Protein AF-K1X4R3-F1 (afdb_monomer_lite)

Secondary structure (DSSP, 8-state):
-HHHHHHHHH-HHHHHHHHHHHHHHHHHHHHHHHHHHHHHHHHHHHHHHHHHHHHHHHHHIIIIIHHHHTSTHHHHHHHHHTT---TT--------S--SSSS------------------SHHHHHHHHHHHHHT-

Organism: NCBI:txid1234023

Foldseek 3Di:
DVVVVVVCVVCVPVVVVVVVVVVVVVVVVVVVVVVVVVVVVVVVVVVVVVVVVVVVVVVCCVPPVVVCCVDPCVVVVVCVVVVHDDPPDDDDDPPDPPPPPPDDPDDDDDDDDPDPDPPPPDPVSVVVVVVVVVVVD

pLDDT: mean 73.46, std 18.61, range [30.86, 95.75]

Structure (mmCIF, N/CA/C/O backbone):
data_AF-K1X4R3-F1
#
_entry.id   AF-K1X4R3-F1
#
loop_
_atom_site.group_PDB
_atom_site.id
_atom_site.type_symbol
_atom_site.label_atom_id
_atom_site.label_alt_id
_atom_site.label_comp_id
_atom_site.label_asym_id
_atom_site.label_entity_id
_atom_site.label_seq_id
_atom_site.pdbx_PDB_ins_code
_atom_site.Cartn_x
_atom_site.Cartn_y
_atom_site.Cartn_z
_atom_site.occupancy
_atom_site.B_iso_or_equiv
_atom_site.auth_seq_id
_atom_site.auth_comp_id
_atom_site.auth_asym_id
_atom_site.auth_atom_id
_atom_site.pdbx_PDB_model_num
ATOM 1 N N . MET A 1 1 ? 34.329 -13.477 -44.122 1.00 56.56 1 MET A N 1
ATOM 2 C CA . MET A 1 1 ? 34.722 -12.107 -43.713 1.00 56.56 1 MET A CA 1
ATOM 3 C C . MET A 1 1 ? 34.823 -11.145 -44.895 1.00 56.56 1 MET A C 1
ATOM 5 O O . MET A 1 1 ? 34.312 -10.038 -44.778 1.00 56.56 1 MET A O 1
ATOM 9 N N . GLU A 1 2 ? 35.381 -11.553 -46.041 1.00 70.56 2 GLU A N 1
ATOM 10 C CA . GLU A 1 2 ? 35.533 -10.665 -47.213 1.00 70.56 2 GLU A CA 1
ATOM 11 C C . GLU A 1 2 ? 34.210 -10.136 -47.792 1.00 70.56 2 GLU A C 1
ATOM 13 O O . GLU A 1 2 ? 34.121 -8.970 -48.165 1.00 70.56 2 GLU A O 1
ATOM 18 N N . TYR A 1 3 ? 33.146 -10.945 -47.787 1.00 74.06 3 TYR A N 1
ATOM 19 C CA . TYR A 1 3 ? 31.828 -10.524 -48.281 1.00 74.06 3 TYR A CA 1
ATOM 20 C C . TYR A 1 3 ? 31.219 -9.372 -47.464 1.00 74.06 3 TYR A C 1
ATOM 22 O O . TYR A 1 3 ? 30.700 -8.412 -48.027 1.00 74.06 3 TYR A O 1
ATOM 30 N N . ILE A 1 4 ? 31.338 -9.427 -46.133 1.00 70.56 4 ILE A N 1
ATOM 31 C CA . ILE A 1 4 ? 30.825 -8.387 -45.227 1.00 70.56 4 ILE A CA 1
ATOM 32 C C . ILE A 1 4 ? 31.620 -7.090 -45.423 1.00 70.56 4 ILE A C 1
ATOM 34 O O . ILE A 1 4 ? 31.036 -6.012 -45.505 1.00 70.56 4 ILE A O 1
ATOM 38 N N . GLN A 1 5 ? 32.943 -7.196 -45.579 1.00 72.81 5 GLN A N 1
ATOM 39 C CA . GLN A 1 5 ? 33.818 -6.055 -45.857 1.00 72.81 5 GLN A CA 1
ATOM 40 C C . GLN A 1 5 ? 33.526 -5.415 -47.224 1.00 72.81 5 GLN A C 1
ATOM 42 O O . GLN A 1 5 ? 33.476 -4.189 -47.329 1.00 72.81 5 GLN A O 1
ATOM 47 N N . ALA A 1 6 ? 33.263 -6.220 -48.259 1.00 76.38 6 ALA A N 1
ATOM 48 C CA . ALA A 1 6 ? 32.864 -5.731 -49.578 1.00 76.38 6 ALA A CA 1
ATOM 49 C C . ALA A 1 6 ? 31.504 -5.011 -49.541 1.00 76.38 6 ALA A C 1
ATOM 51 O O . ALA A 1 6 ? 31.330 -3.965 -50.170 1.00 76.38 6 ALA A O 1
ATOM 52 N N . LEU A 1 7 ? 30.552 -5.524 -48.756 1.00 69.19 7 LEU A N 1
ATOM 53 C CA . LEU A 1 7 ? 29.223 -4.934 -48.592 1.00 69.19 7 LEU A CA 1
ATOM 54 C C . LEU A 1 7 ? 29.269 -3.611 -47.803 1.00 69.19 7 LEU A C 1
ATOM 56 O O . LEU A 1 7 ? 28.633 -2.633 -48.203 1.00 69.19 7 LEU A O 1
ATOM 60 N N . LEU A 1 8 ? 30.098 -3.556 -46.751 1.00 69.00 8 LEU A N 1
ATOM 61 C CA . LEU A 1 8 ? 30.396 -2.352 -45.962 1.00 69.00 8 LEU A CA 1
ATOM 62 C C . LEU A 1 8 ? 30.985 -1.223 -46.813 1.00 69.00 8 LEU A C 1
ATOM 64 O O . LEU A 1 8 ? 30.618 -0.060 -46.640 1.00 69.00 8 LEU A O 1
ATOM 68 N N . ARG A 1 9 ? 31.861 -1.562 -47.766 1.00 74.56 9 ARG A N 1
ATOM 69 C CA . ARG A 1 9 ? 32.463 -0.596 -48.698 1.00 74.56 9 ARG A CA 1
ATOM 70 C C . ARG A 1 9 ? 31.499 -0.120 -49.783 1.00 74.56 9 ARG A C 1
ATOM 72 O O . ARG A 1 9 ? 31.594 1.027 -50.207 1.00 74.56 9 ARG A O 1
ATOM 79 N N . LYS A 1 10 ? 30.581 -0.982 -50.234 1.00 77.81 10 LYS A N 1
ATOM 80 C CA . LYS A 1 10 ? 29.659 -0.688 -51.344 1.00 77.81 10 LYS A CA 1
ATOM 81 C C . LYS A 1 10 ? 28.500 0.231 -50.937 1.00 77.81 10 LYS A C 1
ATOM 83 O O . LYS A 1 10 ? 28.069 1.044 -51.749 1.00 77.81 10 LYS A O 1
ATOM 88 N N . TYR A 1 11 ? 28.012 0.137 -49.695 1.00 76.62 11 TYR A N 1
ATOM 89 C CA . TYR A 1 11 ? 26.884 0.951 -49.210 1.00 76.62 11 TYR A CA 1
ATOM 90 C C . TYR A 1 11 ? 27.092 1.504 -47.786 1.00 76.62 11 TYR A C 1
ATOM 92 O O . TYR A 1 11 ? 26.290 1.227 -46.889 1.00 76.62 11 TYR A O 1
ATOM 100 N N . PRO A 1 12 ? 28.118 2.344 -47.561 1.00 77.31 12 PRO A N 1
ATOM 101 C CA . PRO A 1 12 ? 28.490 2.803 -46.222 1.00 77.31 12 PRO A CA 1
ATOM 102 C C . PRO A 1 12 ? 27.386 3.626 -45.545 1.00 77.31 12 PRO A C 1
ATOM 104 O O . PRO A 1 12 ? 27.118 3.453 -44.360 1.00 77.31 12 PRO A O 1
ATOM 107 N N . ASN A 1 13 ? 26.690 4.487 -46.294 1.00 81.69 13 ASN A N 1
ATOM 108 C CA . ASN A 1 13 ? 25.645 5.344 -45.727 1.00 81.69 13 ASN A CA 1
ATOM 109 C C . ASN A 1 13 ? 24.404 4.540 -45.315 1.00 81.69 13 ASN A C 1
ATOM 111 O O . ASN A 1 13 ? 23.858 4.770 -44.242 1.00 81.69 13 ASN A O 1
ATOM 115 N N . ARG A 1 14 ? 23.988 3.549 -46.115 1.00 81.56 14 ARG A N 1
ATOM 116 C CA . ARG A 1 14 ? 22.814 2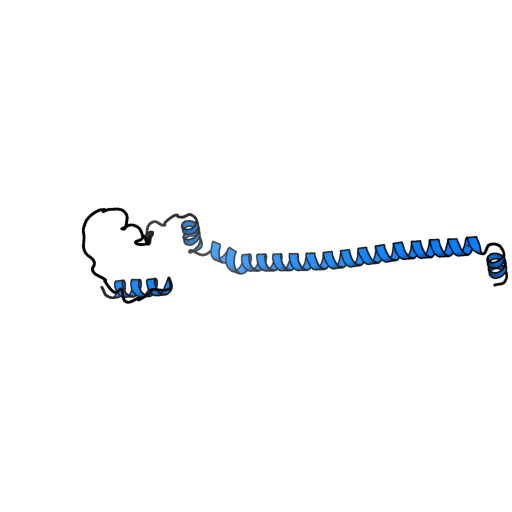.713 -45.802 1.00 81.56 14 ARG A CA 1
ATOM 117 C C . ARG A 1 14 ? 23.027 1.887 -44.535 1.00 81.56 14 ARG A C 1
ATOM 119 O O . ARG A 1 14 ? 22.108 1.756 -43.738 1.00 81.56 14 ARG A O 1
ATOM 126 N N . ILE A 1 15 ? 24.243 1.383 -44.329 1.00 83.44 15 ILE A N 1
ATOM 127 C CA . ILE A 1 15 ? 24.597 0.615 -43.130 1.00 83.44 15 ILE A CA 1
ATOM 128 C C . ILE A 1 15 ? 24.640 1.522 -41.896 1.00 83.44 15 ILE A C 1
ATOM 130 O O . ILE A 1 15 ? 24.092 1.148 -40.865 1.00 83.44 15 ILE A O 1
ATOM 134 N N . LYS A 1 16 ? 25.197 2.738 -42.004 1.00 79.88 16 LYS A N 1
ATOM 135 C CA . LYS A 1 16 ? 25.181 3.725 -40.908 1.00 79.88 16 LYS A CA 1
ATOM 136 C C . LYS A 1 16 ? 23.759 4.044 -40.440 1.00 79.88 16 LYS A C 1
ATOM 138 O O . LYS A 1 16 ? 23.481 3.969 -39.249 1.00 79.88 16 LYS A O 1
ATOM 143 N N . TYR A 1 17 ? 22.853 4.347 -41.371 1.00 86.75 17 TYR A N 1
ATOM 144 C CA . TYR A 1 17 ? 21.456 4.621 -41.025 1.00 86.75 17 TYR A CA 1
ATOM 145 C C . TYR A 1 17 ? 20.718 3.372 -40.524 1.00 86.75 17 TYR A C 1
ATOM 147 O O . TYR A 1 17 ? 19.899 3.480 -39.620 1.00 86.75 17 TYR A O 1
ATOM 155 N N . GLY A 1 18 ? 21.036 2.184 -41.049 1.00 87.56 18 GLY A N 1
ATOM 156 C CA . GLY A 1 18 ? 20.481 0.923 -40.552 1.00 87.56 18 GLY A CA 1
ATOM 157 C C . GLY A 1 18 ? 20.871 0.626 -39.102 1.00 87.56 18 GLY A C 1
ATOM 158 O O . GLY A 1 18 ? 20.018 0.234 -38.312 1.00 87.56 18 GLY A O 1
ATOM 159 N N . ILE A 1 19 ? 22.132 0.874 -38.733 1.00 89.19 19 ILE A N 1
ATOM 160 C CA . ILE A 1 19 ? 22.607 0.732 -37.349 1.00 89.19 19 ILE A CA 1
ATOM 161 C C . ILE A 1 19 ? 21.919 1.751 -36.436 1.00 89.19 19 ILE A C 1
ATOM 163 O O . ILE A 1 19 ? 21.478 1.375 -35.358 1.00 89.19 19 ILE A O 1
ATOM 167 N N . LEU A 1 20 ? 21.755 3.003 -36.879 1.00 90.50 20 LEU A N 1
ATOM 168 C CA . LEU A 1 20 ? 21.019 4.017 -36.112 1.00 90.50 20 LEU A CA 1
ATOM 169 C C . LEU A 1 20 ? 19.562 3.618 -35.843 1.00 90.50 20 LEU A C 1
ATOM 171 O O . LEU A 1 20 ? 19.059 3.822 -34.743 1.00 90.50 20 LEU A O 1
ATOM 175 N N . ILE A 1 21 ? 18.880 3.038 -36.832 1.00 91.19 21 ILE A N 1
ATOM 176 C CA . ILE A 1 21 ? 17.498 2.569 -36.662 1.00 91.19 21 ILE A CA 1
ATOM 177 C C . ILE A 1 21 ? 17.444 1.398 -35.677 1.00 91.19 21 ILE A C 1
ATOM 179 O O . ILE A 1 21 ? 16.544 1.344 -34.842 1.00 91.19 21 ILE A O 1
ATOM 183 N N . LEU A 1 22 ? 18.403 0.473 -35.756 1.00 94.12 22 LEU A N 1
ATOM 184 C CA . LEU A 1 22 ? 18.485 -0.665 -34.843 1.00 94.12 22 LEU A CA 1
ATOM 185 C C . LEU A 1 22 ? 18.750 -0.214 -33.403 1.00 94.12 22 LEU A C 1
ATOM 187 O O . LEU A 1 22 ? 18.101 -0.716 -32.490 1.00 94.12 22 LEU A O 1
ATOM 191 N N . ASP A 1 23 ? 19.646 0.752 -33.215 1.00 93.62 23 ASP A N 1
ATOM 192 C CA . ASP A 1 23 ? 19.951 1.350 -31.914 1.00 93.62 23 ASP A CA 1
ATOM 193 C C . ASP A 1 23 ? 18.715 2.024 -31.302 1.00 93.62 23 ASP A C 1
ATOM 195 O O . ASP A 1 23 ? 18.327 1.741 -30.168 1.00 93.62 23 ASP A O 1
ATOM 199 N N . LEU A 1 24 ? 17.996 2.818 -32.099 1.00 93.88 24 LEU A N 1
ATOM 200 C CA . LEU A 1 24 ? 16.758 3.462 -31.667 1.00 93.88 24 LEU A CA 1
ATOM 201 C C . LEU A 1 24 ? 15.670 2.435 -31.314 1.00 93.88 24 LEU A C 1
ATOM 203 O O . LEU A 1 24 ? 14.947 2.602 -30.331 1.00 93.88 24 LEU A O 1
ATOM 207 N N . PHE A 1 25 ? 15.567 1.344 -32.074 1.00 95.50 25 PHE A N 1
ATOM 208 C CA . PHE A 1 25 ? 14.617 0.270 -31.788 1.00 95.50 25 PHE A CA 1
ATOM 209 C C . PHE A 1 25 ? 14.975 -0.487 -30.501 1.00 95.50 25 PHE A C 1
ATOM 211 O O . PHE A 1 25 ? 14.099 -0.749 -29.674 1.00 95.50 25 PHE A O 1
ATOM 218 N N . ALA A 1 26 ? 16.260 -0.785 -30.294 1.00 95.12 26 ALA A N 1
ATOM 219 C CA . ALA A 1 26 ? 16.758 -1.397 -29.068 1.00 95.12 26 ALA A CA 1
ATOM 220 C C . ALA A 1 26 ? 16.492 -0.501 -27.848 1.00 95.12 26 ALA A C 1
ATOM 222 O O . ALA A 1 26 ? 16.013 -0.989 -26.824 1.00 95.12 26 ALA A O 1
ATOM 223 N N . MET A 1 27 ? 16.701 0.813 -27.981 1.00 95.38 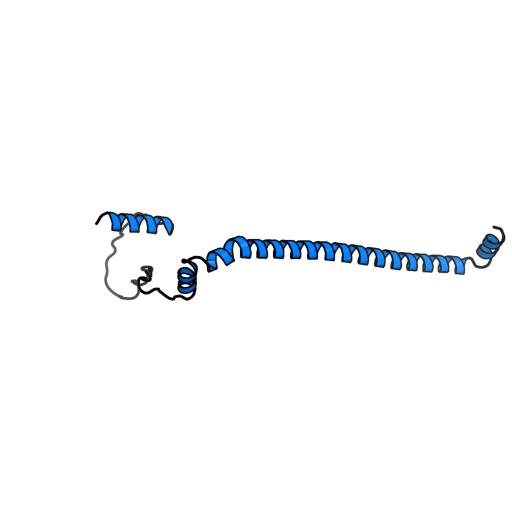27 MET A N 1
ATOM 224 C CA . MET A 1 27 ? 16.391 1.791 -26.939 1.00 95.38 27 MET A CA 1
ATOM 225 C C . MET A 1 27 ? 14.899 1.788 -26.576 1.00 95.38 27 MET A C 1
ATOM 227 O O . MET A 1 27 ? 14.557 1.756 -25.395 1.00 95.38 27 MET A O 1
ATOM 231 N N . ILE A 1 28 ? 13.993 1.753 -27.561 1.00 95.75 28 ILE A N 1
ATOM 232 C CA . ILE A 1 28 ? 12.542 1.686 -27.303 1.00 95.75 28 ILE A CA 1
ATOM 233 C C . ILE A 1 28 ? 12.174 0.407 -26.539 1.00 95.75 28 ILE A C 1
ATOM 235 O O . ILE A 1 28 ? 11.380 0.463 -25.597 1.00 95.75 28 ILE A O 1
ATOM 239 N N . ILE A 1 29 ? 12.738 -0.743 -26.921 1.00 95.12 29 ILE A N 1
ATOM 240 C CA . ILE A 1 29 ? 12.493 -2.016 -26.225 1.00 95.12 29 ILE A CA 1
ATOM 241 C C . ILE A 1 29 ? 13.012 -1.953 -24.786 1.00 95.12 29 ILE A C 1
ATOM 243 O O . ILE A 1 29 ? 12.304 -2.367 -23.866 1.00 95.12 29 ILE A O 1
ATOM 247 N N . ALA A 1 30 ? 14.211 -1.408 -24.581 1.00 94.50 30 ALA A N 1
ATOM 248 C CA . ALA A 1 30 ? 14.801 -1.257 -23.257 1.00 94.50 30 ALA A CA 1
ATOM 249 C C . ALA A 1 30 ? 13.933 -0.368 -22.354 1.00 94.50 30 ALA A C 1
ATOM 251 O O . ALA A 1 30 ? 13.597 -0.775 -21.243 1.00 94.50 30 ALA A O 1
ATOM 252 N N . ILE A 1 31 ? 13.482 0.787 -22.858 1.00 95.19 31 ILE A N 1
ATOM 253 C CA . ILE A 1 31 ? 12.594 1.700 -22.122 1.00 95.19 31 ILE A CA 1
ATOM 254 C C . ILE A 1 31 ? 11.286 1.000 -21.749 1.00 95.19 31 ILE A C 1
ATOM 256 O O . ILE A 1 31 ? 10.869 1.059 -20.597 1.00 95.19 31 ILE A O 1
ATOM 260 N N . ARG A 1 32 ? 10.644 0.297 -22.691 1.00 93.31 32 ARG A N 1
ATOM 261 C CA . ARG A 1 32 ? 9.397 -0.436 -22.410 1.00 93.31 32 ARG A CA 1
ATOM 262 C C . ARG A 1 32 ? 9.590 -1.508 -21.346 1.00 93.31 32 ARG A C 1
ATOM 264 O O . ARG A 1 32 ? 8.754 -1.648 -20.462 1.00 93.31 32 ARG A O 1
ATOM 271 N N . THR A 1 33 ? 10.691 -2.246 -21.428 1.00 93.00 33 THR A N 1
ATOM 272 C CA . THR A 1 33 ? 11.018 -3.298 -20.460 1.00 93.00 33 THR A CA 1
ATOM 273 C C . THR A 1 33 ? 11.221 -2.703 -19.069 1.00 93.00 33 THR A C 1
ATOM 275 O O . THR A 1 33 ? 10.667 -3.213 -18.101 1.00 93.00 33 THR A O 1
ATOM 278 N N . TYR A 1 34 ? 11.947 -1.587 -18.981 1.00 95.06 34 TYR A N 1
ATOM 279 C CA . TYR A 1 34 ? 12.172 -0.874 -17.729 1.00 95.06 34 TYR A CA 1
ATOM 280 C C . TYR A 1 34 ? 10.873 -0.325 -17.126 1.00 95.06 34 TYR A C 1
ATOM 282 O O . TYR A 1 34 ? 10.598 -0.563 -15.955 1.00 95.06 34 TYR A O 1
ATOM 290 N N . VAL A 1 35 ? 10.037 0.347 -17.924 1.00 94.88 35 VAL A N 1
ATOM 291 C CA . VAL A 1 35 ? 8.747 0.885 -17.456 1.00 94.88 35 VAL A CA 1
ATOM 292 C C . VAL A 1 35 ? 7.835 -0.233 -16.957 1.00 94.88 35 VAL A C 1
ATOM 294 O O . VAL A 1 35 ? 7.232 -0.097 -15.896 1.00 94.88 35 VAL A O 1
ATOM 297 N N . ASN A 1 36 ? 7.765 -1.355 -17.677 1.00 93.56 36 ASN A N 1
ATOM 298 C CA . ASN A 1 36 ? 6.975 -2.506 -17.247 1.00 93.56 36 ASN A CA 1
ATOM 299 C C . ASN A 1 36 ? 7.488 -3.082 -15.925 1.00 93.56 36 ASN A C 1
ATOM 301 O O . ASN A 1 36 ? 6.686 -3.395 -15.052 1.00 93.56 36 ASN A O 1
ATOM 305 N N . TYR A 1 37 ? 8.808 -3.200 -15.768 1.00 94.62 37 TYR A N 1
ATOM 306 C CA . TYR A 1 37 ? 9.411 -3.667 -14.524 1.00 94.62 37 TYR A CA 1
ATOM 307 C C . TYR A 1 37 ? 9.042 -2.759 -13.344 1.00 94.62 37 TYR A C 1
ATOM 309 O O . TYR A 1 37 ? 8.506 -3.247 -12.354 1.00 94.62 37 TYR A O 1
ATOM 317 N N . VAL A 1 38 ? 9.247 -1.444 -13.481 1.00 94.25 38 VAL A N 1
ATOM 318 C CA . VAL A 1 38 ? 8.910 -0.470 -12.430 1.00 94.25 38 VAL A CA 1
ATOM 319 C C . VAL A 1 38 ? 7.418 -0.512 -12.112 1.00 94.25 38 VAL A C 1
ATOM 321 O O . VAL A 1 38 ? 7.041 -0.535 -10.949 1.00 94.25 38 VAL A O 1
ATOM 324 N N . SER A 1 39 ? 6.557 -0.592 -13.129 1.00 93.00 39 SER A N 1
ATOM 325 C CA . SER A 1 39 ? 5.110 -0.683 -12.921 1.00 93.00 39 SER A CA 1
ATOM 326 C C . SER A 1 39 ? 4.708 -1.930 -12.134 1.00 93.00 39 SER A C 1
ATOM 328 O O . SER A 1 39 ? 3.802 -1.850 -11.309 1.00 93.00 39 SER A O 1
ATOM 330 N N . ILE A 1 40 ? 5.349 -3.074 -12.391 1.00 89.88 40 ILE A N 1
ATOM 331 C CA . ILE A 1 40 ? 5.106 -4.310 -11.639 1.00 89.88 40 ILE A CA 1
ATOM 332 C C . ILE A 1 40 ? 5.592 -4.149 -10.197 1.00 89.88 40 ILE A C 1
ATOM 334 O O . ILE A 1 40 ? 4.877 -4.519 -9.273 1.00 89.88 40 ILE A O 1
ATOM 338 N N . GLU A 1 41 ? 6.776 -3.574 -9.996 1.00 93.62 41 GLU A N 1
ATOM 339 C CA . GLU A 1 41 ? 7.332 -3.320 -8.665 1.00 93.62 41 GLU A CA 1
ATOM 340 C C . GLU A 1 41 ? 6.421 -2.404 -7.837 1.00 93.62 41 GLU A C 1
ATOM 342 O O . GLU A 1 41 ? 6.090 -2.732 -6.698 1.00 93.62 41 GLU A O 1
ATOM 347 N N . THR A 1 42 ? 5.946 -1.301 -8.424 1.00 92.75 42 THR A N 1
ATOM 348 C CA . THR A 1 42 ? 4.994 -0.393 -7.772 1.00 92.75 42 THR A CA 1
ATOM 349 C C . THR A 1 42 ? 3.685 -1.106 -7.446 1.00 92.75 42 THR A C 1
ATOM 351 O O . THR A 1 42 ? 3.225 -1.029 -6.314 1.00 92.75 42 THR A O 1
ATOM 354 N N . ALA A 1 43 ? 3.126 -1.878 -8.383 1.00 90.94 43 ALA A N 1
ATOM 355 C CA . ALA A 1 43 ? 1.890 -2.620 -8.139 1.00 90.94 43 ALA A CA 1
ATOM 356 C C . ALA A 1 43 ? 2.029 -3.647 -7.000 1.00 90.94 43 ALA A C 1
ATOM 358 O O . ALA A 1 43 ? 1.107 -3.815 -6.206 1.00 90.94 43 ALA A O 1
ATOM 359 N N . ILE A 1 44 ? 3.181 -4.320 -6.890 1.00 91.75 44 ILE A N 1
ATOM 360 C CA . ILE A 1 44 ? 3.469 -5.238 -5.778 1.00 91.75 44 ILE A CA 1
ATOM 361 C C . ILE A 1 44 ? 3.560 -4.470 -4.458 1.00 91.75 44 ILE A C 1
ATOM 363 O O . ILE A 1 44 ? 3.019 -4.921 -3.446 1.00 91.75 44 ILE A O 1
ATOM 367 N N . HIS A 1 45 ? 4.238 -3.322 -4.455 1.00 92.50 45 HIS A N 1
ATOM 368 C CA . HIS A 1 45 ? 4.372 -2.495 -3.262 1.00 92.50 45 HIS A CA 1
ATOM 369 C C . HIS A 1 45 ? 3.010 -2.003 -2.761 1.00 92.50 45 HIS A C 1
ATOM 371 O O . HIS A 1 45 ? 2.683 -2.202 -1.591 1.00 92.50 45 HIS A O 1
ATOM 377 N N . ASP A 1 46 ? 2.190 -1.461 -3.660 1.00 93.06 46 ASP A N 1
ATOM 378 C CA . ASP A 1 46 ? 0.850 -0.967 -3.346 1.00 93.06 46 ASP A CA 1
ATOM 379 C C . ASP A 1 46 ? -0.050 -2.096 -2.832 1.00 93.06 46 ASP A C 1
ATOM 381 O O . ASP A 1 46 ? -0.685 -1.953 -1.787 1.00 93.06 46 ASP A O 1
ATOM 385 N N . ALA A 1 47 ? -0.031 -3.260 -3.492 1.00 90.25 47 ALA A N 1
ATOM 386 C CA . ALA A 1 47 ? -0.782 -4.432 -3.047 1.00 90.25 47 ALA A CA 1
ATOM 387 C C . ALA A 1 47 ? -0.342 -4.911 -1.655 1.00 90.25 47 ALA A C 1
ATOM 389 O O . ALA A 1 47 ? -1.172 -5.341 -0.857 1.00 90.25 47 ALA A O 1
ATOM 390 N N . THR A 1 48 ? 0.951 -4.815 -1.337 1.00 92.12 48 THR A N 1
ATOM 391 C CA . THR A 1 48 ? 1.474 -5.190 -0.014 1.00 92.12 48 THR A CA 1
ATOM 392 C C . THR A 1 48 ? 0.986 -4.227 1.067 1.00 92.12 48 THR A C 1
ATOM 394 O O . THR A 1 48 ? 0.580 -4.665 2.143 1.00 92.12 48 THR A O 1
ATOM 397 N N . ILE A 1 49 ? 0.992 -2.920 0.788 1.00 93.56 49 ILE A N 1
ATOM 398 C CA . ILE A 1 49 ? 0.469 -1.903 1.710 1.00 93.56 49 ILE A CA 1
ATOM 399 C C . ILE A 1 49 ? -1.031 -2.104 1.933 1.00 93.56 49 ILE A C 1
ATOM 401 O O . ILE A 1 49 ? -1.490 -2.109 3.076 1.00 93.56 49 ILE A O 1
ATOM 405 N N . GLU A 1 50 ? -1.795 -2.304 0.858 1.00 91.50 50 GLU A N 1
ATOM 406 C CA . GLU A 1 50 ? -3.234 -2.551 0.942 1.00 91.50 50 GLU A CA 1
ATOM 407 C C . GLU A 1 50 ? -3.527 -3.828 1.739 1.00 91.50 50 GLU A C 1
ATOM 409 O O . GLU A 1 50 ? -4.373 -3.827 2.635 1.00 91.50 50 GLU A O 1
ATOM 414 N N . GLN A 1 51 ? -2.776 -4.902 1.489 1.00 92.50 51 GLN A N 1
ATOM 415 C CA . GLN A 1 51 ? -2.900 -6.150 2.232 1.00 92.50 51 GLN A CA 1
ATOM 416 C C . GLN A 1 51 ? -2.603 -5.965 3.724 1.00 92.50 51 GLN A C 1
ATOM 418 O O . GLN A 1 51 ? -3.329 -6.513 4.559 1.00 92.50 51 GLN A O 1
ATOM 423 N N . GLN A 1 52 ? -1.573 -5.193 4.078 1.00 92.81 52 GLN A N 1
ATOM 424 C CA . GLN A 1 52 ? -1.260 -4.899 5.474 1.00 92.81 52 GLN A CA 1
ATOM 425 C C . GLN A 1 52 ? -2.399 -4.117 6.137 1.00 92.81 52 GLN A C 1
ATOM 427 O O . GLN A 1 52 ? -2.890 -4.531 7.183 1.00 92.81 52 GLN A O 1
ATOM 432 N N . SER A 1 53 ? -2.895 -3.060 5.488 1.00 93.12 53 SER A N 1
ATOM 433 C CA . SER A 1 53 ? -4.028 -2.275 5.991 1.00 93.12 53 SER A CA 1
ATOM 434 C C . SER A 1 53 ? -5.271 -3.141 6.215 1.00 93.12 53 SER A C 1
ATOM 436 O O . SER A 1 53 ? -5.899 -3.050 7.268 1.00 93.12 53 SER A O 1
ATOM 438 N N . LYS A 1 54 ? -5.597 -4.037 5.276 1.00 92.38 54 LYS A N 1
ATOM 439 C CA . LYS A 1 54 ? -6.724 -4.971 5.420 1.00 92.38 54 LYS A CA 1
ATOM 440 C C . LYS A 1 54 ? -6.506 -5.983 6.539 1.00 92.38 54 LYS A C 1
ATOM 442 O O . LYS A 1 54 ? -7.456 -6.356 7.224 1.00 92.38 54 LYS A O 1
ATOM 447 N N . THR A 1 55 ? -5.267 -6.421 6.738 1.00 92.81 55 THR A N 1
ATOM 448 C CA . THR A 1 55 ? -4.906 -7.325 7.835 1.00 92.81 55 THR A CA 1
ATOM 449 C C . THR A 1 55 ? -5.084 -6.635 9.185 1.00 92.81 55 THR A C 1
ATOM 451 O O . THR A 1 55 ? -5.658 -7.229 10.096 1.00 92.81 55 THR A O 1
ATOM 454 N N . ASP A 1 56 ? -4.672 -5.374 9.301 1.00 92.38 56 ASP A N 1
ATOM 455 C CA . ASP A 1 56 ? -4.820 -4.587 10.526 1.00 92.38 56 ASP A CA 1
ATOM 456 C C . ASP A 1 56 ? -6.297 -4.277 10.825 1.00 92.38 56 ASP A C 1
ATOM 458 O O . ASP A 1 56 ? -6.744 -4.447 11.960 1.00 92.38 56 ASP A O 1
ATOM 462 N N . GLU A 1 57 ? -7.090 -3.914 9.809 1.00 90.69 57 GLU A N 1
ATOM 463 C CA . GLU A 1 57 ? -8.548 -3.751 9.931 1.00 90.69 57 GLU A CA 1
ATOM 464 C C . GLU A 1 57 ? -9.224 -5.043 10.408 1.00 90.69 57 GLU A C 1
ATOM 466 O O . GLU A 1 57 ? -10.076 -5.022 11.305 1.00 90.69 57 GLU A O 1
ATOM 471 N N . LEU A 1 58 ? -8.835 -6.186 9.836 1.00 91.88 58 LEU A N 1
ATOM 472 C CA . LEU A 1 58 ? -9.362 -7.487 10.228 1.00 91.88 58 LEU A CA 1
ATOM 473 C C . LEU A 1 58 ? -8.972 -7.829 11.668 1.00 91.88 58 LEU A C 1
ATOM 475 O O . LEU A 1 58 ? -9.820 -8.278 12.441 1.00 91.88 58 LEU A O 1
ATOM 479 N N . ALA A 1 59 ? -7.716 -7.587 12.046 1.00 90.44 59 ALA A N 1
ATOM 480 C CA . ALA A 1 59 ? -7.224 -7.820 13.395 1.00 90.44 59 ALA A CA 1
ATOM 481 C C . ALA A 1 59 ? -7.946 -6.932 14.418 1.00 90.44 59 ALA A C 1
ATOM 483 O O . ALA A 1 59 ? -8.342 -7.423 15.475 1.00 90.44 59 ALA A O 1
ATOM 484 N N . PHE A 1 60 ? -8.171 -5.654 14.110 1.00 89.38 60 PHE A N 1
ATOM 485 C CA . PHE A 1 60 ? -8.964 -4.757 14.949 1.00 89.38 60 PHE A CA 1
ATOM 486 C C . PHE A 1 60 ? -10.413 -5.241 15.075 1.00 89.38 60 PHE A C 1
ATOM 488 O O . PHE A 1 60 ? -10.948 -5.336 16.180 1.00 89.38 60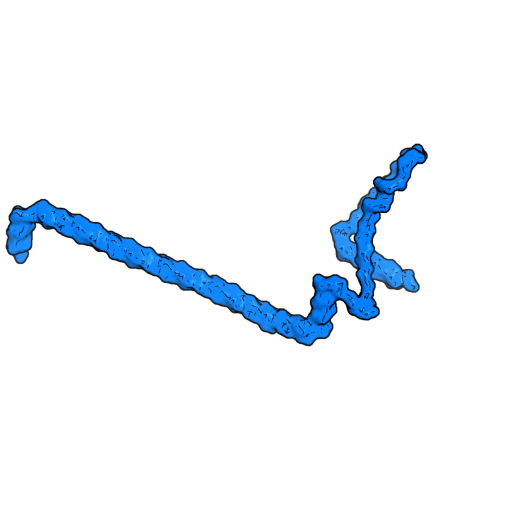 PHE A O 1
ATOM 495 N N . THR A 1 61 ? -11.027 -5.632 13.958 1.00 88.31 61 THR A N 1
ATOM 496 C CA . THR A 1 61 ? -12.404 -6.139 13.940 1.00 88.31 61 THR A CA 1
ATOM 497 C C . THR A 1 61 ? -12.550 -7.387 14.808 1.00 88.31 61 THR A C 1
ATOM 499 O O . THR A 1 61 ? -13.430 -7.453 15.663 1.00 88.31 61 THR A O 1
ATOM 502 N N . GLN A 1 62 ? -11.663 -8.367 14.635 1.00 85.56 62 GLN A N 1
ATOM 503 C CA . GLN A 1 62 ? -11.716 -9.635 15.362 1.00 85.56 62 GLN A CA 1
ATOM 504 C C . GLN A 1 62 ? -11.404 -9.477 16.851 1.00 85.56 62 GLN A C 1
ATOM 506 O O . GLN A 1 62 ? -12.091 -10.065 17.684 1.00 85.56 62 GLN A O 1
ATOM 511 N N . ASN A 1 63 ? -10.373 -8.702 17.195 1.00 85.31 63 ASN A N 1
ATOM 512 C CA . ASN A 1 63 ? -9.911 -8.609 18.579 1.00 85.31 63 ASN A CA 1
ATOM 513 C C . ASN A 1 63 ? -10.719 -7.611 19.409 1.00 85.31 63 ASN A C 1
ATOM 515 O O . ASN A 1 63 ? -10.908 -7.833 20.605 1.00 85.31 63 ASN A O 1
ATOM 519 N N . PHE A 1 64 ? -11.199 -6.529 18.796 1.00 84.81 64 PHE A N 1
ATOM 520 C CA . PHE A 1 64 ? -11.898 -5.463 19.502 1.00 84.81 64 PHE A CA 1
ATOM 521 C C . PHE A 1 64 ? -13.379 -5.418 19.141 1.00 84.81 64 PHE A C 1
ATOM 523 O O . PHE A 1 64 ? -14.214 -5.641 20.010 1.00 84.81 64 PHE A O 1
ATOM 530 N N . LEU A 1 65 ? -13.714 -5.179 17.873 1.00 83.62 65 LEU A N 1
ATOM 531 C CA . LEU A 1 65 ? -15.077 -4.813 17.470 1.00 83.62 65 LEU A CA 1
ATOM 532 C C . LEU A 1 65 ? -16.099 -5.928 17.739 1.00 83.62 65 LEU A C 1
ATOM 534 O O . LEU A 1 65 ? -17.122 -5.687 18.369 1.00 83.62 65 LEU A O 1
ATOM 538 N N . VAL A 1 66 ? -15.778 -7.172 17.370 1.00 85.25 66 VAL A N 1
ATOM 539 C CA . VAL A 1 66 ? -16.648 -8.339 17.610 1.00 85.25 66 VAL A CA 1
ATOM 540 C C . VAL A 1 66 ? -16.861 -8.594 19.105 1.00 85.25 66 VAL A C 1
ATOM 542 O O . VAL A 1 66 ? -17.948 -8.986 19.527 1.00 85.25 66 VAL A O 1
ATOM 545 N N . ASN A 1 67 ? -15.821 -8.406 19.917 1.00 82.31 67 ASN A N 1
ATOM 546 C CA . ASN A 1 67 ? -15.911 -8.605 21.364 1.00 82.31 67 ASN A CA 1
ATOM 547 C C . ASN A 1 67 ? -16.670 -7.460 22.035 1.00 82.31 67 ASN A C 1
ATOM 549 O O . ASN A 1 67 ? -17.449 -7.697 22.956 1.00 82.31 67 ASN A O 1
ATOM 553 N N . TYR A 1 68 ? -16.473 -6.240 21.544 1.00 81.44 68 TYR A N 1
ATOM 554 C CA . TYR A 1 68 ? -17.201 -5.061 21.969 1.00 81.44 68 TYR A CA 1
ATOM 555 C C . TYR A 1 68 ? -18.693 -5.202 21.673 1.00 81.44 68 TYR A C 1
ATOM 557 O O . TYR A 1 68 ? -19.471 -5.080 22.609 1.00 81.44 68 TYR A O 1
ATOM 565 N N . GLU A 1 69 ? -19.094 -5.558 20.448 1.00 81.38 69 GLU A N 1
ATOM 566 C CA . GLU A 1 69 ? -20.504 -5.776 20.074 1.00 81.38 69 GLU A CA 1
ATOM 567 C C . GLU A 1 69 ? -21.190 -6.859 20.918 1.00 81.38 69 GLU A C 1
ATOM 569 O O . GLU A 1 69 ? -22.380 -6.765 21.208 1.00 81.38 69 GLU A O 1
ATOM 574 N N . LYS A 1 70 ? -20.444 -7.888 21.333 1.00 83.75 70 LYS A N 1
ATOM 575 C CA . LYS A 1 70 ? -20.944 -8.949 22.221 1.00 83.75 70 LYS A CA 1
ATOM 576 C C . LYS A 1 70 ? -20.961 -8.559 23.698 1.00 83.75 70 LYS A C 1
ATOM 578 O O . LYS A 1 70 ? -21.513 -9.304 24.505 1.00 83.75 70 LYS A O 1
ATOM 583 N N . SER A 1 71 ? -20.324 -7.453 24.071 1.00 82.81 71 SER A N 1
ATOM 584 C CA . SER A 1 71 ? -20.285 -6.996 25.455 1.00 82.81 71 SER A CA 1
ATOM 585 C C . SER A 1 71 ? -21.608 -6.344 25.851 1.00 82.81 71 SER A C 1
ATOM 587 O O . SER A 1 71 ? -22.276 -5.696 25.047 1.00 82.81 71 SER A O 1
ATOM 589 N N . GLU A 1 72 ? -21.960 -6.446 27.130 1.00 80.00 72 GLU A N 1
ATOM 590 C CA . GLU A 1 72 ? -23.152 -5.792 27.688 1.00 80.00 72 GLU A CA 1
ATOM 591 C C . GLU A 1 72 ? -23.086 -4.256 27.577 1.00 80.00 72 GLU A C 1
ATOM 593 O O . GLU A 1 72 ? -24.112 -3.579 27.595 1.00 80.00 72 GLU A O 1
ATOM 598 N N . TYR A 1 73 ? -21.879 -3.707 27.400 1.00 76.81 73 TYR A N 1
ATOM 599 C CA . TYR A 1 73 ? -21.628 -2.277 27.253 1.00 76.81 73 TYR A CA 1
ATOM 600 C C . TYR A 1 73 ? -21.856 -1.754 25.830 1.00 76.81 73 TYR A C 1
ATOM 602 O O . TYR A 1 73 ? -21.979 -0.543 25.659 1.00 76.81 73 TYR A O 1
ATOM 610 N N . ALA A 1 74 ? -21.947 -2.620 24.811 1.00 79.50 74 ALA A N 1
ATOM 611 C CA . ALA A 1 74 ? -22.149 -2.194 23.420 1.00 79.50 74 ALA A CA 1
ATOM 612 C C . ALA A 1 74 ? -23.392 -1.310 23.278 1.00 79.50 74 ALA A C 1
ATOM 614 O O . ALA A 1 74 ? -23.349 -0.234 22.688 1.00 79.50 74 ALA A O 1
ATOM 615 N N . LYS A 1 75 ? -24.495 -1.761 23.886 1.00 77.94 75 LYS A N 1
ATOM 616 C CA . LYS A 1 75 ? -25.783 -1.070 23.870 1.00 77.94 75 LYS A CA 1
ATOM 617 C C . LYS A 1 75 ? -25.685 0.323 24.497 1.00 77.94 75 LYS A C 1
ATOM 619 O O . LYS A 1 75 ? -26.165 1.282 23.912 1.00 77.94 75 LYS A O 1
ATOM 624 N N . TYR A 1 76 ? -25.001 0.419 25.634 1.00 73.44 76 TYR A N 1
ATOM 625 C CA . TYR A 1 76 ? -24.823 1.656 26.393 1.00 73.44 76 TYR A CA 1
ATOM 626 C C . TYR A 1 76 ? -24.129 2.744 25.563 1.00 73.44 76 TYR A C 1
ATOM 628 O O . TYR A 1 76 ? -24.623 3.857 25.420 1.00 73.44 76 TYR A O 1
ATOM 636 N N . PHE A 1 77 ? -22.999 2.403 24.947 1.00 73.56 77 PHE A N 1
ATOM 637 C CA . PHE A 1 77 ? -22.239 3.347 24.130 1.00 73.56 77 PHE A CA 1
ATOM 638 C C . PHE A 1 77 ? -22.936 3.687 22.805 1.00 73.56 77 PHE A C 1
ATOM 640 O O . PHE A 1 77 ? -22.917 4.848 22.406 1.00 73.56 77 PHE A O 1
ATOM 647 N N . LEU A 1 78 ? -23.580 2.715 22.147 1.00 75.75 78 LEU A N 1
ATOM 648 C CA . LEU A 1 78 ? -24.360 2.968 20.929 1.00 75.75 78 LEU A CA 1
ATOM 649 C C . LEU A 1 78 ? -25.540 3.909 21.193 1.00 75.75 78 LEU A C 1
ATOM 651 O O . LEU A 1 78 ? -25.853 4.765 20.367 1.00 75.75 78 LEU A O 1
ATOM 655 N N . GLU A 1 79 ? -26.204 3.768 22.337 1.00 76.44 79 GLU A N 1
ATOM 656 C CA . GLU A 1 79 ? -27.281 4.669 22.740 1.00 76.44 79 GLU A CA 1
ATOM 657 C C . GLU A 1 79 ? -26.730 6.076 23.022 1.00 76.44 79 GLU A C 1
ATOM 659 O O . GLU A 1 79 ? -27.289 7.053 22.523 1.00 76.44 79 GLU A O 1
ATOM 664 N N . HIS A 1 80 ? -25.572 6.196 23.680 1.00 76.62 80 HIS A N 1
ATOM 665 C CA . HIS A 1 80 ? -24.933 7.493 23.951 1.00 76.62 80 HIS A CA 1
ATOM 666 C C . HIS A 1 80 ? -24.428 8.212 22.701 1.00 76.62 80 HIS A C 1
ATOM 668 O O . HIS A 1 80 ? -24.618 9.424 22.598 1.00 76.62 80 HIS A O 1
ATOM 674 N N . GLU A 1 81 ? -23.848 7.502 21.728 1.00 73.44 81 GLU A N 1
ATOM 675 C CA . GLU A 1 81 ? -23.478 8.093 20.430 1.00 73.44 81 GLU A CA 1
ATOM 676 C C . GLU A 1 81 ? -24.697 8.658 19.687 1.00 73.44 81 GLU A C 1
ATOM 678 O O . GLU A 1 81 ? -24.593 9.665 18.986 1.00 73.44 81 GLU A O 1
ATOM 683 N N . ASN A 1 82 ? -25.872 8.059 19.891 1.00 76.44 82 ASN A N 1
ATOM 684 C CA . ASN A 1 82 ? -27.135 8.512 19.314 1.00 76.44 82 ASN A CA 1
ATOM 685 C C . ASN A 1 82 ? -27.908 9.495 20.216 1.00 76.44 82 ASN A C 1
ATOM 687 O O . ASN A 1 82 ? -29.077 9.777 19.945 1.00 76.44 82 ASN A O 1
ATOM 691 N N . ASN A 1 83 ? -27.283 10.045 21.268 1.00 72.06 83 ASN A N 1
ATOM 692 C CA . ASN A 1 83 ? -27.922 10.917 22.267 1.00 72.06 83 ASN A CA 1
ATOM 693 C C . ASN A 1 83 ? -29.171 10.299 22.933 1.00 72.06 83 ASN A C 1
ATOM 695 O O . ASN A 1 83 ? -30.062 11.018 23.396 1.00 72.06 83 ASN A O 1
ATOM 699 N N . MET A 1 84 ? -29.252 8.972 22.984 1.00 73.44 84 MET A N 1
ATOM 700 C CA . MET A 1 84 ? -30.279 8.233 23.705 1.00 73.44 84 MET A CA 1
ATOM 701 C C . MET A 1 84 ? -29.792 7.930 25.122 1.00 73.44 84 MET A C 1
ATOM 703 O O . MET A 1 84 ? -28.630 7.594 25.332 1.00 73.44 84 MET A O 1
ATOM 707 N N . LEU A 1 85 ? -30.693 8.069 26.092 1.00 74.44 85 LEU A N 1
ATOM 708 C CA . LEU A 1 85 ? -30.446 7.742 27.495 1.00 74.44 85 LEU A CA 1
ATOM 709 C C . LEU A 1 85 ? -31.165 6.445 27.842 1.00 74.44 85 LEU A C 1
ATOM 711 O O . LEU A 1 85 ? -32.321 6.259 27.455 1.00 74.44 85 LEU A O 1
ATOM 715 N N . LEU A 1 86 ? -30.507 5.590 28.614 1.00 76.12 86 LEU A N 1
ATOM 716 C CA . LEU A 1 86 ? -31.140 4.457 29.281 1.00 76.12 86 LEU A CA 1
ATOM 717 C C . LEU A 1 86 ? -32.019 4.939 30.442 1.00 76.12 86 LEU A C 1
ATOM 719 O O . LEU A 1 86 ? -31.812 6.020 30.993 1.00 76.12 86 LEU A O 1
ATOM 723 N N . ASP A 1 87 ? -32.965 4.094 30.863 1.00 75.94 87 ASP A N 1
ATOM 724 C CA . ASP A 1 87 ? -34.024 4.412 31.840 1.00 75.94 87 ASP A CA 1
ATOM 725 C C . ASP A 1 87 ? -33.534 4.988 33.190 1.00 75.94 87 ASP A C 1
ATOM 727 O O . ASP A 1 87 ? -34.323 5.571 33.931 1.00 75.94 87 ASP A O 1
ATOM 731 N N . ASN A 1 88 ? -32.241 4.859 33.511 1.00 76.31 88 ASN A N 1
ATOM 732 C CA . ASN A 1 88 ? -31.634 5.319 34.765 1.00 76.31 88 ASN A CA 1
ATOM 733 C C . ASN A 1 88 ? -30.486 6.329 34.575 1.00 76.31 88 ASN A C 1
ATOM 735 O O . ASN A 1 88 ? -29.699 6.549 35.499 1.00 76.31 88 ASN A O 1
ATOM 739 N N . GLU A 1 89 ? -30.369 6.939 33.397 1.00 73.50 89 GLU A N 1
ATOM 740 C CA . GLU A 1 89 ? -29.302 7.884 33.074 1.00 73.50 89 GLU A CA 1
ATOM 741 C C . GLU A 1 89 ? -29.778 9.331 33.027 1.00 73.50 89 GLU A C 1
ATOM 743 O O . GLU A 1 89 ? -30.900 9.639 32.628 1.00 73.50 89 GLU A O 1
ATOM 748 N N . TYR A 1 90 ? -28.884 10.247 33.397 1.00 74.00 90 TYR A N 1
ATOM 749 C CA . TYR A 1 90 ? -29.159 11.678 33.399 1.00 74.00 90 TYR A CA 1
ATOM 750 C C . TYR A 1 90 ? -28.021 12.420 32.707 1.00 74.00 90 TYR A C 1
ATOM 752 O O . TYR A 1 90 ? -26.855 12.273 33.075 1.00 74.00 90 TYR A O 1
ATOM 760 N N . ILE A 1 91 ? -28.359 13.266 31.731 1.00 70.88 91 ILE A N 1
ATOM 761 C CA . ILE A 1 91 ? -27.378 14.157 31.104 1.00 70.88 91 ILE A CA 1
ATOM 762 C C . ILE A 1 91 ? -27.061 15.282 32.084 1.00 70.88 91 ILE A C 1
ATOM 764 O O . ILE A 1 91 ? -27.901 16.141 32.356 1.00 70.88 91 ILE A O 1
ATOM 768 N N . ILE A 1 92 ? -25.821 15.323 32.563 1.00 71.38 92 ILE A N 1
ATOM 769 C CA . ILE A 1 92 ? -25.289 16.489 33.265 1.00 71.38 92 ILE A CA 1
ATOM 770 C C . ILE A 1 92 ? -24.751 17.445 32.201 1.00 71.38 92 ILE A C 1
ATOM 772 O O . ILE A 1 92 ? -23.629 17.299 31.719 1.00 71.38 92 ILE A O 1
ATOM 776 N N . LYS A 1 93 ? -25.571 18.420 31.799 1.00 65.00 93 LYS A N 1
ATOM 777 C CA . LYS A 1 93 ? -25.100 19.524 30.960 1.00 65.00 93 LYS A CA 1
ATOM 778 C C . LYS A 1 93 ? -24.340 20.500 31.844 1.00 65.00 93 LYS A C 1
ATOM 780 O O . LYS A 1 93 ? -24.927 21.146 32.709 1.00 65.00 93 LYS A O 1
ATOM 785 N N . PHE A 1 94 ? -23.039 20.614 31.616 1.00 67.56 94 PHE A N 1
ATOM 786 C CA . PHE A 1 94 ? -22.268 21.730 32.139 1.00 67.56 94 PHE A CA 1
ATOM 787 C C . PHE A 1 94 ? -22.636 22.952 31.300 1.00 67.56 94 PHE A C 1
ATOM 789 O O . PHE A 1 94 ? -22.054 23.194 30.246 1.00 67.56 94 PHE A O 1
ATOM 796 N N . GLU A 1 95 ? -23.663 23.686 31.725 1.00 62.97 95 GLU A N 1
ATOM 797 C CA . GLU A 1 95 ? -23.831 25.051 31.248 1.00 62.97 95 GLU A CA 1
ATOM 798 C C . GLU A 1 95 ? -22.617 25.828 31.746 1.00 62.97 95 GLU A C 1
ATOM 800 O O . GLU A 1 95 ? -22.478 26.121 32.936 1.00 62.97 95 GLU A O 1
ATOM 805 N N . GLU A 1 96 ? -21.696 26.119 30.832 1.00 57.53 96 GLU A N 1
ATOM 806 C CA . GLU A 1 96 ? -20.742 27.187 31.052 1.00 57.53 96 GLU A CA 1
ATOM 807 C C . GLU A 1 96 ? -21.525 28.408 31.548 1.00 57.53 96 GLU A C 1
ATOM 809 O O . GLU A 1 96 ? -22.499 28.835 30.924 1.00 57.53 96 GLU A O 1
ATOM 814 N N . MET A 1 97 ? -21.101 28.989 32.671 1.00 51.84 97 MET A N 1
ATOM 815 C CA . MET A 1 97 ? -21.660 30.229 33.218 1.00 51.84 97 MET A CA 1
ATOM 816 C C . MET A 1 97 ? -21.388 31.452 32.310 1.00 51.84 97 MET A C 1
ATOM 818 O O . MET A 1 97 ? -21.178 32.559 32.792 1.00 51.84 97 MET A O 1
ATOM 822 N N . TYR A 1 98 ? -21.413 31.299 30.986 1.00 49.34 98 TYR A N 1
ATOM 823 C CA . TYR A 1 98 ? -21.262 32.371 30.007 1.00 49.34 98 TYR A CA 1
ATOM 824 C C . TYR A 1 98 ? -22.572 33.120 29.708 1.00 49.34 98 TYR A C 1
ATOM 826 O O . TYR A 1 98 ? -22.638 33.896 28.758 1.00 49.34 98 TYR A O 1
ATOM 834 N N . GLN A 1 99 ? -23.623 32.951 30.521 1.00 47.28 99 GLN A N 1
ATOM 835 C CA . GLN A 1 99 ? -24.913 33.632 30.322 1.00 47.28 99 GLN A CA 1
ATOM 836 C C . GLN A 1 99 ? -25.449 34.342 31.577 1.00 47.28 99 GLN A C 1
ATOM 838 O O . GLN A 1 99 ? -26.624 34.246 31.919 1.00 47.28 99 GLN A O 1
ATOM 843 N N . LYS A 1 100 ? -24.606 35.145 32.240 1.00 46.75 100 LYS A N 1
ATOM 844 C CA . LYS A 1 100 ? -25.073 36.243 33.116 1.00 46.75 100 LYS A CA 1
ATOM 845 C C . LYS A 1 100 ? -24.372 37.581 32.842 1.00 46.75 100 LYS A C 1
ATOM 847 O O . LYS A 1 100 ? -24.058 38.332 33.755 1.00 46.75 100 LYS A O 1
ATOM 852 N N . GLN A 1 101 ? -24.167 37.919 31.569 1.00 45.34 101 GLN A N 1
ATOM 853 C CA . GLN A 1 101 ? -23.796 39.282 31.156 1.00 45.34 101 GLN A CA 1
ATOM 854 C C . GLN A 1 101 ? -24.667 39.816 30.008 1.00 45.34 101 GLN A C 1
ATOM 856 O O . GLN A 1 101 ? -24.177 40.508 29.128 1.00 45.34 101 GLN A O 1
ATOM 861 N N . LYS A 1 102 ? -25.979 39.549 30.002 1.00 46.31 102 LYS A N 1
ATOM 862 C CA . LYS A 1 102 ? -26.933 40.362 29.218 1.00 46.31 102 LYS A CA 1
ATOM 863 C C . LYS A 1 102 ? -28.273 40.518 29.930 1.00 46.31 102 LYS A C 1
ATOM 865 O O . LYS A 1 102 ? -29.284 39.983 29.505 1.00 46.31 102 LYS A O 1
ATOM 870 N N . ALA A 1 103 ? -28.219 41.253 31.030 1.00 41.62 103 ALA A N 1
ATOM 871 C CA . ALA A 1 103 ? -29.280 42.015 31.692 1.00 41.62 103 ALA A CA 1
ATOM 872 C C . ALA A 1 103 ? -28.611 42.399 33.022 1.00 41.62 103 ALA A C 1
ATOM 874 O O . ALA A 1 103 ? -28.306 41.527 33.822 1.00 41.62 103 ALA A O 1
ATOM 875 N N . ASN A 1 104 ? -28.154 43.624 33.269 1.00 38.09 104 ASN A N 1
ATOM 876 C CA . ASN A 1 104 ? -28.955 44.833 33.360 1.00 38.09 104 ASN A CA 1
ATOM 877 C C . ASN A 1 104 ? -28.035 46.031 33.114 1.00 38.09 104 ASN A C 1
ATOM 879 O O . ASN A 1 104 ? -26.974 46.162 33.725 1.00 38.09 104 ASN A O 1
ATOM 883 N N . THR A 1 105 ? -28.460 46.917 32.231 1.00 39.75 105 THR A N 1
ATOM 884 C CA . THR A 1 105 ? -27.938 48.272 32.129 1.00 39.75 105 THR A CA 1
ATOM 885 C C . THR A 1 105 ? -28.334 49.043 33.402 1.00 39.75 105 THR A C 1
ATOM 887 O O . THR A 1 105 ? -29.467 48.914 33.861 1.00 39.75 105 THR A O 1
ATOM 890 N N . TRP A 1 106 ? -27.405 49.860 33.913 1.00 39.12 106 TRP A N 1
ATOM 891 C CA . TRP A 1 106 ? -27.561 50.889 34.961 1.00 39.12 106 TRP A CA 1
ATOM 892 C C . TRP A 1 106 ? -27.628 50.429 36.432 1.00 39.12 106 TRP A C 1
ATOM 894 O O . TRP A 1 106 ? -28.695 50.411 37.030 1.00 39.12 106 TRP A O 1
ATOM 904 N N . ALA A 1 107 ? -26.468 50.187 37.058 1.00 33.94 107 ALA A N 1
ATOM 905 C CA . ALA A 1 107 ? -26.180 50.673 38.416 1.00 33.94 107 ALA A CA 1
ATOM 906 C C . ALA A 1 107 ? -24.694 50.493 38.775 1.00 33.94 107 ALA A C 1
ATOM 908 O O . ALA A 1 107 ? -24.113 49.418 38.680 1.00 33.94 107 ALA A O 1
ATOM 909 N N . THR A 1 108 ? -24.116 51.610 39.178 1.00 37.31 108 THR A N 1
ATOM 910 C CA . THR A 1 108 ? -22.798 51.896 39.741 1.00 37.31 108 THR A CA 1
ATOM 911 C C . THR A 1 108 ? -22.339 50.899 40.815 1.00 37.31 108 THR A C 1
ATOM 913 O O . THR A 1 108 ? -23.073 50.645 41.767 1.00 37.31 108 THR A O 1
ATOM 916 N N . THR A 1 109 ? -21.088 50.430 40.738 1.00 33.06 109 THR A N 1
ATOM 917 C CA . THR A 1 109 ? -20.010 50.625 41.741 1.00 33.06 109 THR A CA 1
ATOM 918 C C . THR A 1 109 ? -18.956 49.529 41.588 1.00 33.06 109 THR A C 1
ATOM 920 O O . THR A 1 109 ? -19.220 48.338 41.713 1.00 33.06 109 THR A O 1
ATOM 923 N N . THR A 1 110 ? -17.741 49.975 41.308 1.00 44.09 110 THR A N 1
ATOM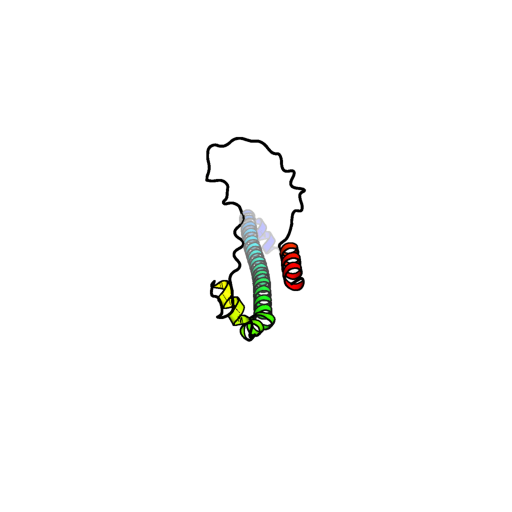 924 C CA . THR A 1 110 ? -16.507 49.207 41.208 1.00 44.09 110 THR A CA 1
ATOM 925 C C . THR A 1 110 ? -16.193 48.520 42.542 1.00 44.09 110 THR A C 1
ATOM 927 O O . THR A 1 110 ? -15.891 49.192 43.523 1.00 44.09 110 THR A O 1
ATOM 930 N N . SER A 1 111 ? -16.194 47.188 42.576 1.00 30.86 111 SER A N 1
ATOM 931 C CA . SER A 1 111 ? -15.413 46.425 43.554 1.00 30.86 111 SER A CA 1
ATOM 932 C C . SER A 1 111 ? -14.628 45.356 42.808 1.00 30.86 111 SER A C 1
ATOM 934 O O . SER A 1 111 ? -15.198 44.409 42.268 1.00 30.86 111 SER A O 1
ATOM 936 N N . TYR A 1 112 ? -13.318 45.562 42.746 1.00 32.47 112 TYR A N 1
ATOM 937 C CA . TYR A 1 112 ? -12.347 44.599 42.255 1.00 32.47 112 TYR A CA 1
ATOM 938 C C . TYR A 1 112 ? -12.392 43.386 43.196 1.00 32.47 112 TYR A C 1
ATOM 940 O O . TYR A 1 112 ? -11.985 43.492 44.352 1.00 32.47 112 TYR A O 1
ATOM 948 N N . ILE A 1 113 ? -12.960 42.269 42.739 1.00 37.84 113 ILE A N 1
ATOM 949 C CA . ILE A 1 113 ? -12.808 40.976 43.410 1.00 37.84 113 ILE A CA 1
ATOM 950 C C . ILE A 1 113 ? -11.693 40.266 42.657 1.00 37.84 113 ILE A C 1
ATOM 952 O O . ILE A 1 113 ? -11.863 39.864 41.507 1.00 37.84 113 ILE A O 1
ATOM 956 N N . ASP A 1 114 ? -10.537 40.210 43.307 1.00 36.50 114 ASP A N 1
ATOM 957 C CA . ASP A 1 114 ? -9.396 39.392 42.926 1.00 36.50 114 ASP A CA 1
ATOM 958 C C . ASP A 1 114 ? -9.815 37.919 43.040 1.00 36.50 114 ASP A C 1
ATOM 960 O O . ASP A 1 114 ? -9.976 37.383 44.139 1.00 36.50 114 ASP A O 1
ATOM 964 N N . TYR A 1 115 ? -10.116 37.293 41.903 1.00 40.47 115 TYR A N 1
ATOM 965 C CA . TYR A 1 115 ? -10.324 35.854 41.849 1.00 40.47 115 TYR A CA 1
ATOM 966 C C . TYR A 1 115 ? -8.950 35.220 41.713 1.00 40.47 115 TYR A C 1
ATOM 968 O O . TYR A 1 115 ? -8.397 35.145 40.619 1.00 40.47 115 TYR A O 1
ATOM 976 N N . GLU A 1 116 ? -8.419 34.786 42.854 1.00 37.94 116 GLU A N 1
ATOM 977 C CA . GLU A 1 116 ? -7.286 33.878 42.930 1.00 37.94 116 GLU A CA 1
ATOM 978 C C . GLU A 1 116 ? -7.556 32.701 41.978 1.00 37.94 116 GLU A C 1
ATOM 980 O O . GLU A 1 116 ? -8.461 31.885 42.185 1.00 37.94 116 GLU A O 1
ATOM 985 N N . ASP A 1 117 ? -6.810 32.697 40.878 1.00 44.22 117 ASP A N 1
ATOM 986 C CA . ASP A 1 117 ? -6.914 31.754 39.781 1.00 44.22 117 ASP A CA 1
ATOM 987 C C . ASP A 1 117 ? -6.587 30.339 40.276 1.00 44.22 117 ASP A C 1
ATOM 989 O O . ASP A 1 117 ? -5.433 29.921 40.360 1.00 44.22 117 ASP A O 1
ATOM 993 N N . LYS A 1 118 ? -7.630 29.590 40.636 1.00 51.12 118 LYS A N 1
ATOM 994 C CA . LYS A 1 118 ? -7.574 28.130 40.741 1.00 51.12 118 LYS A CA 1
ATOM 995 C C . LYS A 1 118 ? -8.284 27.546 39.537 1.00 51.12 118 LYS A C 1
ATOM 997 O O . LYS A 1 118 ? -9.340 26.924 39.657 1.00 51.12 118 LYS A O 1
ATOM 1002 N N . THR A 1 119 ? -7.700 27.808 38.374 1.00 47.25 119 THR A N 1
ATOM 1003 C CA . THR A 1 119 ? -7.933 27.080 37.135 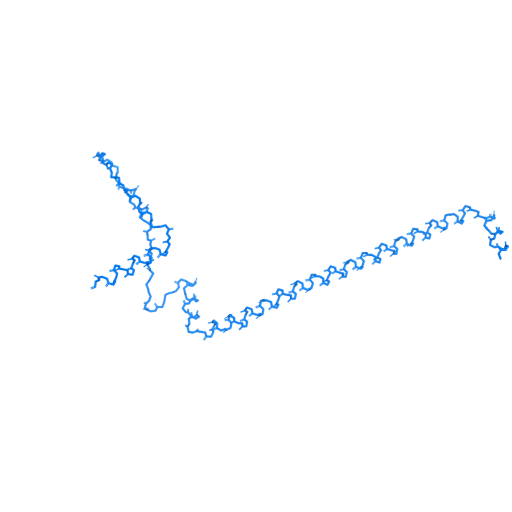1.00 47.25 119 THR A CA 1
ATOM 1004 C C . THR A 1 119 ? -8.059 25.576 37.411 1.00 47.25 119 THR A C 1
ATOM 1006 O O . THR A 1 119 ? -7.094 24.889 37.736 1.00 47.25 119 THR A O 1
ATOM 1009 N N . ILE A 1 120 ? -9.277 25.047 37.287 1.00 53.53 120 ILE A N 1
ATOM 1010 C CA . ILE A 1 120 ? -9.495 23.611 37.106 1.00 53.53 120 ILE A CA 1
ATOM 1011 C C . ILE A 1 120 ? -9.173 23.363 35.633 1.00 53.53 120 ILE A C 1
ATOM 1013 O O . ILE A 1 120 ? -9.998 23.628 34.761 1.00 53.53 120 ILE A O 1
ATOM 1017 N N . ASN A 1 121 ? -7.936 22.958 35.351 1.00 57.22 121 ASN A N 1
ATOM 1018 C CA . ASN A 1 121 ? -7.364 22.981 33.999 1.00 57.22 121 ASN A CA 1
ATOM 1019 C C . ASN A 1 121 ? -7.642 21.708 33.192 1.00 57.22 121 ASN A C 1
ATOM 1021 O O . ASN A 1 121 ? -7.188 21.590 32.054 1.00 57.22 121 ASN A O 1
ATOM 1025 N N . SER A 1 122 ? -8.373 20.732 33.741 1.00 57.06 122 SER A N 1
ATOM 1026 C CA . SER A 1 122 ? -8.722 19.534 32.978 1.00 57.06 122 SER A CA 1
ATOM 1027 C C . SER A 1 122 ? -10.017 18.858 33.442 1.00 57.06 122 SER A C 1
ATOM 1029 O O . SER A 1 122 ? -10.364 18.911 34.627 1.00 57.06 122 SER A O 1
ATOM 1031 N N . PRO A 1 1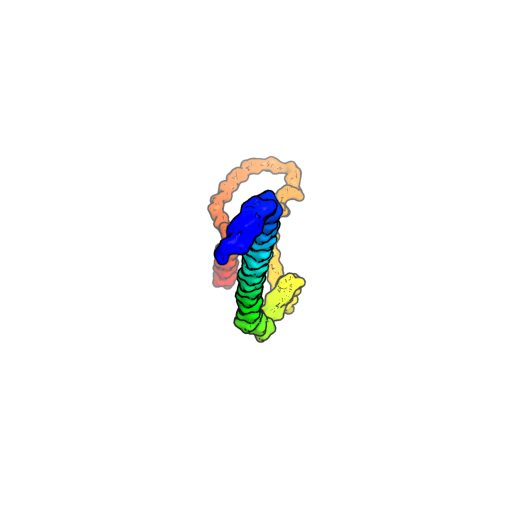23 ? -10.707 18.132 32.537 1.00 53.62 123 PRO A N 1
ATOM 1032 C CA . PRO A 1 123 ? -11.873 17.314 32.880 1.00 53.62 123 PRO A CA 1
ATOM 1033 C C . PRO A 1 123 ? -11.628 16.339 34.046 1.00 53.62 123 PRO A C 1
ATOM 1035 O O . PRO A 1 123 ? -12.543 16.031 34.806 1.00 53.62 123 PRO A O 1
ATOM 1038 N N . GLN A 1 124 ? -10.387 15.883 34.226 1.00 57.59 124 GLN A N 1
ATOM 1039 C CA . GLN A 1 124 ? -9.988 14.941 35.275 1.00 57.59 124 GLN A CA 1
ATOM 1040 C C . GLN A 1 124 ? -10.046 15.570 36.679 1.00 57.59 124 GLN A C 1
ATOM 1042 O O . GLN A 1 124 ? -10.462 14.921 37.641 1.00 57.59 124 GLN A O 1
ATOM 1047 N N . GLU A 1 125 ? -9.684 16.848 36.808 1.00 60.16 125 GLU A N 1
ATOM 1048 C CA . GLU A 1 125 ? -9.737 17.569 38.086 1.00 60.16 125 GLU A CA 1
ATOM 1049 C C . GLU A 1 125 ? -11.176 17.886 38.510 1.00 60.16 125 GLU A C 1
ATOM 1051 O O . GLU A 1 125 ? -11.517 17.768 39.692 1.00 60.16 125 GLU A O 1
ATOM 1056 N N . SER A 1 126 ? -12.046 18.185 37.541 1.00 61.00 126 SER A N 1
ATOM 1057 C CA . SER A 1 126 ? -13.489 18.340 37.756 1.00 61.00 126 SER A CA 1
ATOM 1058 C C . SER A 1 126 ? -14.125 17.059 38.304 1.00 61.00 126 SER A C 1
ATOM 1060 O O . SER A 1 126 ? -14.872 17.108 39.284 1.00 61.00 126 SER A O 1
ATOM 1062 N N . TRP A 1 127 ? -13.771 15.902 37.737 1.00 56.50 127 TRP A N 1
ATOM 1063 C CA . TRP A 1 127 ? -14.237 14.591 38.202 1.00 56.50 127 TRP A CA 1
ATOM 1064 C C . TRP A 1 127 ? -13.795 14.282 39.630 1.00 56.50 127 TRP A C 1
ATOM 1066 O O . TRP A 1 127 ? -14.603 13.867 40.463 1.00 56.50 127 TRP A O 1
ATOM 1076 N N . LYS A 1 128 ? -12.524 14.542 39.947 1.00 69.31 128 LYS A N 1
ATOM 1077 C CA . LYS A 1 128 ? -11.987 14.336 41.295 1.00 69.31 128 LYS A CA 1
ATOM 1078 C C . LYS A 1 128 ? -12.740 15.171 42.334 1.00 69.31 128 LYS A C 1
ATOM 1080 O O . LYS A 1 128 ? -13.079 14.663 43.402 1.00 69.31 128 LYS A O 1
ATOM 1085 N N . LYS A 1 129 ? -13.036 16.435 42.015 1.00 66.56 129 LYS A N 1
ATOM 1086 C CA . LYS A 1 129 ? -13.762 17.346 42.908 1.00 66.56 129 LYS A CA 1
ATOM 1087 C C . LYS A 1 129 ? -15.225 16.935 43.100 1.00 66.56 129 LYS A C 1
ATOM 1089 O O . LYS A 1 129 ? -15.704 16.957 44.229 1.00 66.56 129 LYS A O 1
ATOM 1094 N N . PHE A 1 130 ? -15.906 16.513 42.034 1.00 69.50 130 PHE A N 1
ATOM 1095 C CA . PHE A 1 130 ? -17.283 16.012 42.106 1.00 69.50 130 PHE A CA 1
ATOM 1096 C C . PHE A 1 130 ? -17.408 14.780 43.014 1.00 69.50 130 PHE A C 1
ATOM 1098 O O . PHE A 1 130 ? -18.304 14.717 43.855 1.00 69.50 130 PHE A O 1
ATOM 1105 N N . ILE A 1 131 ? -16.484 13.821 42.889 1.00 71.31 131 ILE A N 1
ATOM 1106 C CA . ILE A 1 131 ? -16.485 12.615 43.728 1.00 71.31 131 ILE A CA 1
ATOM 1107 C C . ILE A 1 131 ? -16.238 12.975 45.199 1.00 71.31 131 ILE A C 1
ATOM 1109 O O . ILE A 1 131 ? -16.951 12.488 46.073 1.00 71.31 131 ILE A O 1
ATOM 1113 N N . LEU A 1 132 ? -15.279 13.862 45.483 1.00 69.69 132 LEU A N 1
ATOM 1114 C CA . LEU A 1 132 ? -14.998 14.327 46.848 1.00 69.69 132 LEU A CA 1
ATOM 1115 C C . LEU A 1 132 ? -16.213 15.004 47.508 1.00 69.69 132 LEU A C 1
ATOM 1117 O O . LEU A 1 132 ? -16.504 14.743 48.676 1.00 69.69 132 LEU A O 1
ATOM 1121 N N . ASP A 1 133 ? -16.951 15.830 46.766 1.00 66.94 133 ASP A N 1
ATOM 1122 C CA . ASP A 1 133 ? -18.154 16.509 47.270 1.00 66.94 133 ASP A CA 1
ATOM 1123 C C . ASP A 1 133 ? -19.309 15.530 47.554 1.00 66.94 133 ASP A C 1
ATOM 1125 O O . ASP A 1 133 ? -20.060 15.692 48.513 1.00 66.94 133 ASP A O 1
ATOM 1129 N N . LYS A 1 134 ? -19.428 14.455 46.766 1.00 67.19 134 LYS A N 1
ATOM 1130 C CA . LYS A 1 134 ? -20.449 13.416 46.973 1.00 67.19 134 LYS A CA 1
ATOM 1131 C C . LYS A 1 134 ? -20.123 12.422 48.085 1.00 67.19 134 LYS A C 1
ATOM 1133 O O . LYS A 1 134 ? -21.054 11.891 48.676 1.00 67.19 134 LYS A O 1
ATOM 1138 N N . VAL A 1 135 ? -18.845 12.169 48.363 1.00 57.38 135 VAL A N 1
ATOM 1139 C CA . VAL A 1 135 ? -18.398 11.239 49.421 1.00 57.38 135 VAL A CA 1
ATOM 1140 C C . VAL A 1 135 ? -18.385 11.898 50.810 1.00 57.38 135 VAL A C 1
ATOM 1142 O O . VAL A 1 135 ? -18.393 11.204 51.821 1.00 57.38 135 VAL A O 1
ATOM 1145 N N . SER A 1 136 ? -18.377 13.232 50.881 1.00 50.34 136 SER A N 1
ATOM 1146 C CA . SER A 1 136 ? -18.364 14.003 52.139 1.00 50.34 136 SER A CA 1
ATOM 1147 C C . SER A 1 136 ? -19.754 14.383 52.681 1.00 50.34 136 SER A C 1
ATOM 1149 O O . SER A 1 136 ? -19.847 15.164 53.630 1.00 50.34 136 SER A O 1
ATOM 1151 N N . LYS A 1 137 ? -20.825 13.811 52.117 1.00 43.94 137 LYS A N 1
ATOM 1152 C CA . LYS A 1 137 ? -22.207 13.870 52.619 1.00 43.94 137 LYS A CA 1
ATOM 1153 C C . LYS A 1 137 ? -22.680 12.483 53.025 1.00 43.94 137 LYS A C 1
ATOM 1155 O O . LYS A 1 137 ? -23.427 12.418 54.024 1.00 43.94 137 LYS A O 1
#

Sequence (137 aa):
MEYIQALLRKYPNRIKYGILILDLFAMIIAIRTYVNYVSIETAIHDATIEQQSKTDELAFTQNFLVNYEKSEYAKYFLEHENNMLLDNEYIIKFEEMYQKQKANTWATTTSYIDYEDKTINSPQESWKKFILDKVSK

Radius of gyration: 40.07 Å; chains: 1; bounding box: 70×64×104 Å